Protein AF-A0A938CN83-F1 (afdb_monome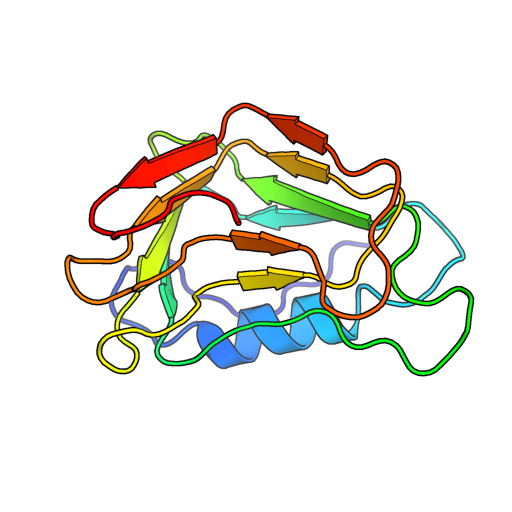r)

pLDDT: mean 91.84, std 10.03, range [59.44, 98.88]

Foldseek 3Di:
DDDQLPFDQAQPDACANSVLVVLAVLFDPPDQEEAEAEFGEHEHQAARERDDPDPRTQENYEYEYPAQVRAEYAYPHAAQHERYEYAHELYEYARHEYHDLLRYAEDYEYDPPDYYNYDYYHYHYYNYNYDYD

Mean predicted aligned error: 3.74 Å

Secondary structure (DSSP, 8-state):
-PPP-----EEEEE-HHHHHHHHHHTT-BTB--EEEE-SEEEEESS-EE---SSTTTTBT-EEEES-TTTEEEEE-S-TT-EEEEE--BS-EEEEEEEEEEEEEEEEEEE-SS---S-EEEEEEEEEEEEEE-

Radius of gyration: 13.53 Å; Cα contacts (8 Å, |Δi|>4): 369; chains: 1; bounding box: 34×26×37 Å

Nearest PDB structures (foldseek):
  7chu-assembly1_B  TM=8.458E-01  e=8.216E-06  Geobacillus virus E2
  2pyg-assembly1_A  TM=6.274E-01  e=7.653E-04  unclassified
  5lw3-assembly1_A  TM=6.500E-01  e=1.006E-03  Azotobacter vinelandii
  4mr0-assembly2_B  TM=7.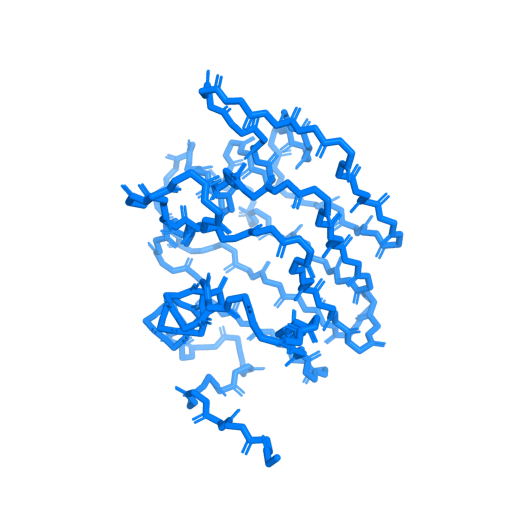609E-01  e=3.318E-02  Streptococcus pneumoniae R6
  3zpp-assembly1_A  TM=4.805E-01  e=1.462E-02  Streptococcus pneumoniae TIGR4

Sequence (133 aa):
MKIDYGAVGDGVADDTAALQRALDDLVKHEQACVLYLPAGTYRLTATVRTVRQAHTDCQGVAVIGEDPATTALQWDGPLDGTMFAWDAWYSRISRLTLDGAGKAAAGLVYGPAFSTYNETSDLWFRGMQNGLV

Structure (mmCIF, N/CA/C/O backbone):
data_AF-A0A938CN83-F1
#
_entry.id   AF-A0A938CN83-F1
#
loop_
_atom_site.group_PDB
_atom_site.id
_atom_site.type_symbol
_atom_site.label_atom_id
_atom_site.label_alt_id
_atom_site.label_comp_id
_atom_site.label_asym_id
_atom_site.label_entity_id
_atom_site.label_seq_id
_atom_site.pdbx_PDB_ins_code
_atom_site.Cartn_x
_atom_site.Cartn_y
_atom_site.Cartn_z
_atom_site.occupancy
_atom_site.B_iso_or_equiv
_atom_site.auth_seq_id
_atom_site.auth_comp_id
_atom_site.auth_asym_id
_atom_site.auth_atom_id
_atom_site.pdbx_PDB_model_num
ATOM 1 N N . MET A 1 1 ? -1.071 -9.560 -19.534 1.00 59.44 1 MET A N 1
ATOM 2 C CA . MET A 1 1 ? -1.839 -10.515 -18.702 1.00 59.44 1 MET A CA 1
ATOM 3 C C . MET A 1 1 ? -1.877 -9.952 -17.290 1.00 59.44 1 MET A C 1
ATOM 5 O O . MET A 1 1 ? -0.858 -9.428 -16.865 1.00 59.44 1 MET A O 1
ATOM 9 N N . LYS A 1 2 ? -3.030 -9.975 -16.611 1.00 79.12 2 LYS A N 1
ATOM 10 C CA . LYS A 1 2 ? -3.154 -9.532 -15.211 1.00 79.12 2 LYS A CA 1
ATOM 11 C C . LYS A 1 2 ? -2.757 -10.692 -14.293 1.00 79.12 2 LYS A C 1
ATOM 13 O O . LYS A 1 2 ? -3.197 -11.812 -14.543 1.00 79.12 2 LYS A O 1
ATOM 18 N N . ILE A 1 3 ? -1.940 -10.423 -13.278 1.00 87.50 3 ILE A N 1
ATOM 19 C CA . ILE A 1 3 ? -1.603 -11.382 -12.218 1.00 87.50 3 ILE A CA 1
ATOM 20 C C . ILE A 1 3 ? -2.492 -11.066 -11.014 1.00 87.50 3 ILE A C 1
ATOM 22 O O . ILE A 1 3 ? -2.659 -9.899 -10.660 1.00 87.50 3 ILE A O 1
ATOM 26 N N . ASP A 1 4 ? -3.095 -12.098 -10.430 1.00 92.75 4 ASP A N 1
ATOM 27 C CA . ASP A 1 4 ? -3.806 -12.008 -9.158 1.00 92.75 4 ASP A CA 1
ATOM 28 C C . ASP A 1 4 ? -2.899 -12.555 -8.050 1.00 92.75 4 ASP A C 1
ATOM 30 O O . ASP A 1 4 ? -2.366 -13.660 -8.165 1.00 92.75 4 ASP A O 1
ATOM 34 N N . TYR A 1 5 ? -2.706 -11.763 -6.998 1.00 95.62 5 TYR A N 1
ATOM 35 C CA . TYR A 1 5 ? -1.838 -12.093 -5.869 1.00 95.62 5 TYR A CA 1
ATOM 36 C C . TYR A 1 5 ? -2.590 -12.739 -4.697 1.00 95.62 5 TYR A C 1
ATOM 38 O O . TYR A 1 5 ? -1.941 -13.171 -3.737 1.00 95.62 5 TYR A O 1
ATOM 46 N N . GLY A 1 6 ? -3.922 -12.846 -4.781 1.00 96.75 6 GLY A N 1
ATOM 47 C CA . GLY A 1 6 ? -4.767 -13.538 -3.807 1.00 96.75 6 GLY A CA 1
ATOM 48 C C . GLY A 1 6 ? -5.109 -12.725 -2.559 1.00 96.75 6 GLY A C 1
ATOM 49 O O . GLY A 1 6 ? -5.321 -13.321 -1.506 1.00 96.75 6 GLY A O 1
ATOM 50 N N . ALA A 1 7 ? -5.119 -11.393 -2.654 1.00 97.94 7 ALA A N 1
ATOM 51 C CA . ALA A 1 7 ? -5.665 -10.541 -1.599 1.00 97.94 7 ALA A CA 1
ATOM 52 C C . ALA A 1 7 ? -7.202 -10.615 -1.626 1.00 97.94 7 ALA A C 1
ATOM 54 O O . ALA A 1 7 ? -7.798 -10.588 -2.703 1.00 97.94 7 ALA A O 1
ATOM 55 N N . VAL A 1 8 ? -7.836 -10.722 -0.461 1.00 98.50 8 VAL A N 1
ATOM 56 C CA . VAL A 1 8 ? -9.280 -10.939 -0.320 1.00 98.50 8 VAL A CA 1
ATOM 57 C C . VAL A 1 8 ? -10.040 -9.616 -0.269 1.00 98.50 8 VAL A C 1
ATOM 59 O O . VAL A 1 8 ? -11.074 -9.493 -0.924 1.00 98.50 8 VAL A O 1
ATOM 62 N N . GLY A 1 9 ? -9.546 -8.625 0.481 1.00 98.44 9 GLY A N 1
ATOM 63 C CA . GLY A 1 9 ? -10.187 -7.310 0.566 1.00 98.44 9 GLY A CA 1
ATOM 64 C C . GLY A 1 9 ? -11.517 -7.290 1.335 1.00 98.44 9 GLY A C 1
ATOM 65 O O . GLY A 1 9 ? -12.348 -6.412 1.096 1.00 98.44 9 GLY A O 1
ATOM 66 N N . ASP A 1 10 ? -11.740 -8.237 2.250 1.00 98.69 10 ASP A N 1
ATOM 67 C CA . ASP A 1 10 ? -12.973 -8.366 3.046 1.00 98.69 10 ASP A CA 1
ATOM 68 C C . ASP A 1 10 ? -12.915 -7.680 4.428 1.00 98.69 10 ASP A C 1
ATOM 70 O O . ASP A 1 10 ? -13.892 -7.692 5.176 1.00 98.69 10 ASP A O 1
ATOM 74 N N . GLY A 1 11 ? -11.777 -7.078 4.778 1.00 98.38 11 GLY A N 1
ATOM 75 C CA . GLY A 1 11 ? -11.509 -6.444 6.070 1.00 98.38 11 GLY A CA 1
ATOM 76 C C . GLY A 1 11 ? -11.191 -7.420 7.206 1.00 98.38 11 GLY A C 1
ATOM 77 O O . GLY A 1 11 ? -10.971 -6.982 8.334 1.00 98.38 11 GLY A O 1
ATOM 78 N N . VAL A 1 12 ? -11.149 -8.729 6.938 1.00 98.44 12 VAL A N 1
ATOM 79 C CA . VAL A 1 12 ? -10.939 -9.785 7.939 1.00 98.44 12 VAL A CA 1
ATOM 80 C C . VAL A 1 12 ? -9.665 -10.572 7.642 1.00 98.44 12 VAL A C 1
ATOM 82 O O . VAL A 1 12 ? -8.806 -10.712 8.524 1.00 98.44 12 VAL A O 1
ATOM 85 N N . ALA A 1 13 ? -9.533 -11.083 6.417 1.00 98.62 13 ALA A N 1
ATOM 86 C CA . ALA A 1 13 ? -8.363 -11.824 5.973 1.00 98.62 13 ALA A CA 1
ATOM 87 C C . ALA A 1 13 ? -7.104 -10.948 6.046 1.00 98.62 13 ALA A C 1
ATOM 89 O O . ALA A 1 13 ? -7.143 -9.751 5.784 1.00 98.62 13 ALA A O 1
ATOM 90 N N . ASP A 1 14 ? -5.976 -11.544 6.432 1.00 98.69 14 ASP A N 1
ATOM 91 C CA . ASP A 1 14 ? -4.694 -10.841 6.426 1.00 98.69 14 ASP A CA 1
ATOM 92 C C . ASP A 1 14 ? -4.124 -10.798 5.000 1.00 98.69 14 ASP A C 1
ATOM 94 O O . ASP A 1 14 ? -3.620 -11.800 4.487 1.00 98.69 14 ASP A O 1
ATOM 98 N N . ASP A 1 15 ? -4.192 -9.625 4.372 1.00 98.88 15 ASP A N 1
ATOM 99 C CA . ASP A 1 15 ? -3.786 -9.404 2.981 1.00 98.88 15 ASP A CA 1
ATOM 100 C C . ASP A 1 15 ? -2.313 -9.000 2.836 1.00 98.88 15 ASP A C 1
ATOM 102 O O . ASP A 1 15 ? -1.808 -8.825 1.721 1.00 98.88 15 ASP A O 1
ATOM 106 N N . THR A 1 16 ? -1.588 -8.890 3.952 1.00 98.75 16 THR A N 1
ATOM 107 C CA . THR A 1 16 ? -0.215 -8.370 3.993 1.00 98.75 16 THR A CA 1
ATOM 108 C C . THR A 1 16 ? 0.718 -9.135 3.059 1.00 98.75 16 THR A C 1
ATOM 110 O O . THR A 1 16 ? 1.464 -8.538 2.285 1.00 98.75 16 THR A O 1
ATOM 113 N N . ALA A 1 17 ? 0.665 -10.470 3.088 1.00 98.44 17 ALA A N 1
ATOM 114 C CA . ALA A 1 17 ? 1.548 -11.302 2.273 1.00 98.44 17 ALA A CA 1
ATOM 115 C C . ALA A 1 17 ? 1.213 -11.224 0.775 1.00 98.44 17 ALA A C 1
ATOM 117 O O . ALA A 1 17 ? 2.115 -11.316 -0.056 1.00 98.44 17 ALA A O 1
ATOM 118 N N . ALA A 1 18 ? -0.065 -11.068 0.418 1.00 98.19 18 ALA A N 1
ATOM 119 C CA . ALA A 1 18 ? -0.479 -10.917 -0.974 1.00 98.19 18 ALA A CA 1
ATOM 120 C C . ALA A 1 18 ? -0.017 -9.572 -1.542 1.00 98.19 18 ALA A C 1
ATOM 122 O O . ALA A 1 18 ? 0.579 -9.534 -2.619 1.00 98.19 18 ALA A O 1
ATOM 123 N N . LEU A 1 19 ? -0.211 -8.490 -0.784 1.00 97.62 19 LEU A N 1
ATOM 124 C CA . LEU A 1 19 ? 0.250 -7.160 -1.171 1.00 97.62 19 LEU A CA 1
ATOM 125 C C . LEU A 1 19 ? 1.778 -7.071 -1.218 1.00 97.62 19 LEU A C 1
ATOM 127 O O . LEU A 1 19 ? 2.308 -6.504 -2.168 1.00 97.62 19 LEU A O 1
ATOM 131 N N . GLN A 1 20 ? 2.500 -7.685 -0.274 1.00 97.44 20 GLN A N 1
ATOM 132 C CA . GLN A 1 20 ? 3.965 -7.703 -0.326 1.00 97.44 20 GLN A CA 1
ATOM 133 C C . GLN A 1 20 ? 4.479 -8.430 -1.576 1.00 97.44 20 GLN A C 1
ATOM 135 O O . GLN A 1 20 ? 5.311 -7.872 -2.280 1.00 97.44 20 GLN A O 1
ATOM 140 N N . ARG A 1 21 ? 3.934 -9.609 -1.922 1.00 94.88 21 ARG A N 1
ATOM 141 C CA . ARG A 1 21 ? 4.305 -10.307 -3.171 1.00 94.88 21 ARG A CA 1
ATOM 142 C C . ARG A 1 21 ? 4.044 -9.453 -4.410 1.00 94.88 21 ARG A C 1
ATOM 144 O O . ARG A 1 21 ? 4.844 -9.465 -5.338 1.00 94.88 21 ARG A O 1
ATOM 151 N N . ALA A 1 22 ? 2.936 -8.714 -4.420 1.00 93.38 22 ALA A N 1
ATOM 152 C CA . ALA A 1 22 ? 2.618 -7.814 -5.518 1.00 93.38 22 ALA A CA 1
ATOM 153 C C . ALA A 1 22 ? 3.652 -6.687 -5.655 1.00 93.38 22 ALA A C 1
ATOM 155 O O . ALA A 1 22 ? 4.051 -6.369 -6.770 1.00 93.38 22 ALA A O 1
ATOM 156 N N . LEU A 1 23 ? 4.115 -6.114 -4.537 1.00 92.19 23 LEU A N 1
ATOM 157 C CA . LEU A 1 23 ? 5.188 -5.114 -4.526 1.00 92.19 23 LEU A CA 1
ATOM 158 C C . LEU A 1 23 ? 6.555 -5.707 -4.900 1.00 92.19 23 LEU A C 1
ATOM 160 O O . LEU A 1 23 ? 7.332 -5.034 -5.570 1.00 92.19 23 LEU A O 1
ATOM 164 N N . ASP A 1 24 ? 6.838 -6.952 -4.514 1.00 90.88 24 ASP A N 1
ATOM 165 C CA . ASP A 1 24 ? 8.083 -7.653 -4.860 1.00 90.88 24 ASP A CA 1
ATOM 166 C C . ASP A 1 24 ? 8.183 -7.947 -6.369 1.00 90.88 24 ASP A C 1
ATOM 168 O O . ASP A 1 24 ? 9.275 -7.942 -6.940 1.00 90.88 24 ASP A O 1
ATOM 172 N N . ASP A 1 25 ? 7.049 -8.156 -7.040 1.00 88.56 25 ASP A N 1
ATOM 173 C CA . ASP A 1 25 ? 6.984 -8.282 -8.500 1.00 88.56 25 ASP A CA 1
ATOM 174 C C . ASP A 1 25 ? 6.976 -6.917 -9.211 1.00 88.56 25 ASP A C 1
ATOM 176 O O . ASP A 1 25 ? 7.339 -6.818 -10.390 1.00 88.56 25 ASP A O 1
ATOM 180 N N . LEU A 1 26 ? 6.629 -5.844 -8.491 1.00 83.75 26 LEU A N 1
ATOM 181 C CA . LEU A 1 26 ? 6.610 -4.454 -8.953 1.00 83.75 26 LEU A CA 1
ATOM 182 C C . LEU A 1 26 ? 8.031 -3.853 -9.042 1.00 83.75 26 LEU A C 1
ATOM 184 O O . LEU A 1 26 ? 8.278 -2.720 -8.640 1.00 83.75 26 LEU A O 1
ATOM 188 N N . VAL A 1 27 ? 8.984 -4.629 -9.562 1.00 77.31 27 VAL A N 1
ATOM 189 C CA . VAL A 1 27 ? 10.421 -4.310 -9.573 1.00 77.31 27 VAL A CA 1
ATOM 190 C C . VAL A 1 27 ? 10.990 -4.245 -10.998 1.00 77.31 27 VAL A C 1
ATOM 192 O O . VAL A 1 27 ? 11.922 -3.479 -11.247 1.00 77.31 27 VAL A O 1
ATOM 195 N N . LYS A 1 28 ? 10.438 -5.008 -11.958 1.00 64.50 28 LYS A N 1
ATOM 196 C CA . LYS A 1 28 ? 11.047 -5.204 -13.289 1.00 64.50 28 LYS A CA 1
ATOM 197 C C . LYS A 1 28 ? 10.623 -4.168 -14.337 1.00 64.50 28 LYS A C 1
ATOM 199 O O . LYS A 1 28 ? 9.451 -4.027 -14.675 1.00 64.50 28 LYS A O 1
ATOM 204 N N . HIS A 1 29 ? 11.639 -3.506 -14.892 1.00 59.88 29 HIS A N 1
ATOM 205 C CA . HIS A 1 29 ? 11.587 -2.393 -15.845 1.00 59.88 29 HIS A CA 1
ATOM 206 C C . HIS A 1 29 ? 11.523 -2.821 -17.313 1.00 59.88 29 HIS A C 1
ATOM 208 O O . HIS A 1 29 ? 12.472 -2.635 -18.068 1.00 59.88 29 HIS A O 1
ATOM 214 N N . GLU A 1 30 ? 10.401 -3.386 -17.749 1.00 60.47 30 GLU A N 1
ATOM 215 C CA . GLU A 1 30 ? 10.162 -3.545 -19.197 1.00 60.47 30 GLU A CA 1
ATOM 216 C C . GLU A 1 30 ? 8.922 -2.778 -19.678 1.00 60.47 30 GLU A C 1
ATOM 218 O O . GLU A 1 30 ? 8.856 -2.396 -20.845 1.00 60.47 30 GLU A O 1
ATOM 223 N N . GLN A 1 31 ? 7.975 -2.469 -18.781 1.00 59.81 31 GLN A N 1
ATOM 224 C CA . GLN A 1 31 ? 6.799 -1.615 -19.007 1.00 59.81 31 GLN A CA 1
ATOM 225 C C . GLN A 1 31 ? 6.409 -0.929 -17.684 1.00 59.81 31 GLN A C 1
ATOM 227 O O . GLN A 1 31 ? 6.783 -1.407 -16.616 1.00 59.81 31 GLN A O 1
ATOM 232 N N . ALA A 1 32 ? 5.658 0.179 -17.729 1.00 62.56 32 ALA A N 1
ATOM 233 C CA . ALA A 1 32 ? 5.084 0.767 -16.516 1.00 62.56 32 ALA A CA 1
ATOM 234 C C . ALA A 1 32 ? 4.133 -0.248 -15.858 1.00 62.56 32 ALA A C 1
ATOM 236 O O . ALA A 1 32 ? 3.116 -0.622 -16.448 1.00 62.56 32 ALA A O 1
ATOM 237 N N . CYS A 1 33 ? 4.475 -0.708 -14.654 1.00 82.50 33 CYS A N 1
ATOM 238 C CA . CYS A 1 33 ? 3.712 -1.721 -13.931 1.00 82.50 33 CYS A CA 1
ATOM 239 C C . CYS A 1 33 ? 2.799 -1.056 -12.898 1.00 82.50 33 CYS A C 1
ATOM 241 O O . CYS A 1 33 ? 3.231 -0.218 -12.103 1.00 82.50 33 CYS A O 1
ATOM 243 N N . VAL A 1 34 ? 1.524 -1.439 -12.918 1.00 90.88 34 VAL A N 1
ATOM 244 C CA . VAL A 1 34 ? 0.497 -0.919 -12.012 1.00 90.88 34 VAL A CA 1
ATOM 245 C C . VAL A 1 34 ? -0.025 -2.060 -11.149 1.00 90.88 34 VAL A C 1
ATOM 247 O O . VAL A 1 34 ? -0.578 -3.028 -11.671 1.00 90.88 34 VAL A O 1
ATOM 250 N N . LEU A 1 35 ? 0.099 -1.918 -9.831 1.00 94.25 35 LEU A N 1
ATOM 251 C CA . LEU A 1 35 ? -0.668 -2.690 -8.865 1.00 94.25 35 LEU A CA 1
ATOM 252 C C . LEU A 1 35 ? -2.029 -2.018 -8.684 1.00 94.25 35 LEU A C 1
ATOM 254 O O . LEU A 1 35 ? -2.125 -0.910 -8.158 1.00 94.25 35 LEU A O 1
ATOM 258 N N . TYR A 1 36 ? -3.081 -2.685 -9.146 1.00 96.81 36 TYR A N 1
ATOM 259 C CA . TYR A 1 36 ? -4.448 -2.192 -9.034 1.00 96.81 36 TYR A CA 1
ATOM 260 C C . TYR A 1 36 ? -5.201 -2.895 -7.903 1.00 96.81 36 TYR A C 1
ATOM 262 O O . TYR A 1 36 ? -5.223 -4.127 -7.866 1.00 96.81 36 TYR A O 1
ATOM 270 N N . LEU A 1 37 ? -5.855 -2.118 -7.038 1.00 98.19 37 LEU A N 1
ATOM 271 C CA . LEU A 1 37 ? -6.711 -2.607 -5.960 1.00 98.19 37 LEU A CA 1
ATOM 272 C C . LEU A 1 37 ? -8.182 -2.303 -6.288 1.00 98.19 37 LEU A C 1
ATOM 274 O O . LEU A 1 37 ? -8.559 -1.131 -6.305 1.00 98.19 37 LEU A O 1
ATOM 278 N N . PRO A 1 38 ? -9.019 -3.325 -6.537 1.00 98.38 38 PRO A N 1
ATOM 279 C CA . PRO A 1 38 ? -10.471 -3.159 -6.580 1.00 98.38 38 PRO A CA 1
ATOM 280 C C . PRO A 1 38 ? -11.034 -2.645 -5.249 1.00 98.38 38 PRO A C 1
ATOM 282 O O . PRO A 1 38 ? -10.376 -2.770 -4.209 1.00 98.38 38 PRO A O 1
ATOM 285 N N . ALA A 1 39 ? -12.276 -2.154 -5.275 1.00 98.69 39 ALA A N 1
ATOM 286 C CA . ALA A 1 39 ? -13.025 -1.827 -4.064 1.00 98.69 39 ALA A CA 1
ATOM 287 C C . ALA A 1 39 ? -12.981 -2.981 -3.043 1.00 98.69 39 ALA A C 1
ATOM 289 O O . ALA A 1 39 ? -13.184 -4.147 -3.384 1.00 98.69 39 ALA A O 1
ATOM 290 N N . GLY A 1 40 ? -12.705 -2.646 -1.787 1.00 98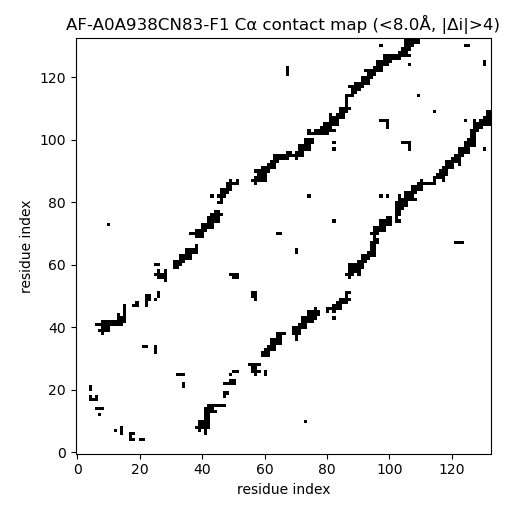.75 40 GLY A N 1
ATOM 291 C CA . GLY A 1 40 ? -12.447 -3.606 -0.721 1.00 98.75 40 GLY A CA 1
ATOM 292 C C . GLY A 1 40 ? -11.697 -2.973 0.447 1.00 98.75 40 GLY A C 1
ATOM 293 O O . GLY A 1 40 ? -11.149 -1.872 0.344 1.00 98.75 40 GLY A O 1
ATOM 294 N N . THR A 1 41 ? -11.677 -3.680 1.574 1.00 98.81 41 THR A N 1
ATOM 295 C CA . THR A 1 41 ? -10.860 -3.332 2.742 1.00 98.81 41 THR A CA 1
ATOM 296 C C . THR A 1 41 ? -9.783 -4.388 2.920 1.00 98.81 41 THR A C 1
ATOM 298 O O . THR A 1 41 ? -10.078 -5.523 3.267 1.00 98.81 41 THR A O 1
ATOM 301 N N . TYR A 1 42 ? -8.529 -4.026 2.692 1.00 98.81 42 TYR A N 1
ATOM 302 C CA . TYR A 1 42 ? -7.403 -4.948 2.775 1.00 98.81 42 TYR A CA 1
ATOM 303 C C . TYR A 1 42 ? -6.704 -4.754 4.115 1.00 98.81 42 TYR A C 1
ATOM 305 O O . TYR A 1 42 ? -6.169 -3.676 4.397 1.00 98.81 42 TYR A O 1
ATOM 313 N N . ARG A 1 43 ? -6.739 -5.777 4.969 1.00 98.81 43 ARG A N 1
ATOM 314 C CA . ARG A 1 43 ? -6.184 -5.697 6.324 1.00 98.81 43 ARG A CA 1
ATOM 315 C C . ARG A 1 43 ? -4.684 -5.987 6.300 1.00 98.81 43 ARG A C 1
ATOM 317 O O . ARG A 1 43 ? -4.248 -7.004 5.767 1.00 98.81 43 ARG A O 1
ATOM 324 N N . LEU A 1 44 ? -3.909 -5.094 6.911 1.00 98.81 44 LEU A N 1
ATOM 325 C CA . LEU A 1 44 ? -2.452 -5.155 6.998 1.00 98.81 44 LEU A CA 1
ATOM 326 C C . LEU A 1 44 ? -2.000 -5.384 8.440 1.00 98.81 44 LEU A C 1
ATOM 328 O O . LEU A 1 44 ? -2.151 -4.505 9.286 1.00 98.81 44 LEU A O 1
ATOM 332 N N . THR A 1 45 ? -1.396 -6.532 8.724 1.00 98.75 45 THR A N 1
ATOM 333 C CA . THR A 1 45 ? -0.828 -6.869 10.042 1.00 98.75 45 THR A CA 1
ATOM 334 C C . THR A 1 45 ? 0.662 -6.526 10.150 1.00 98.75 45 THR A C 1
ATOM 336 O O . THR A 1 45 ? 1.218 -6.528 11.251 1.00 98.75 45 THR A O 1
ATOM 339 N N . ALA A 1 46 ? 1.316 -6.181 9.036 1.00 98.62 46 ALA A N 1
ATOM 340 C CA . ALA A 1 46 ? 2.685 -5.673 9.013 1.00 98.62 46 ALA A CA 1
ATOM 341 C C . ALA A 1 46 ? 2.911 -4.660 7.879 1.00 98.62 46 ALA A C 1
ATOM 343 O O . ALA A 1 46 ? 2.119 -4.550 6.944 1.00 98.62 46 ALA A O 1
ATOM 344 N N . THR A 1 47 ? 4.015 -3.914 7.975 1.00 98.25 47 THR A N 1
ATOM 345 C CA . THR A 1 47 ? 4.435 -2.938 6.962 1.00 98.25 47 THR A CA 1
ATOM 346 C C . THR A 1 47 ? 4.707 -3.632 5.640 1.00 98.25 47 THR A C 1
ATOM 348 O O . THR A 1 47 ? 5.554 -4.530 5.587 1.00 98.25 47 THR A O 1
ATOM 351 N N . VAL A 1 48 ? 4.082 -3.145 4.573 1.00 97.50 48 VAL A N 1
ATOM 352 C CA . VAL A 1 48 ? 4.462 -3.521 3.211 1.00 97.50 48 VAL A CA 1
ATOM 353 C C . VAL A 1 48 ? 5.408 -2.480 2.630 1.00 97.50 48 VAL A C 1
ATOM 355 O O . VAL A 1 48 ? 5.343 -1.290 2.963 1.00 97.50 48 VAL A O 1
ATOM 358 N N . ARG A 1 49 ? 6.344 -2.942 1.806 1.00 94.31 49 ARG A N 1
ATOM 359 C CA . ARG A 1 49 ? 7.421 -2.095 1.299 1.00 94.31 49 ARG A CA 1
ATOM 360 C C . ARG A 1 49 ? 7.822 -2.443 -0.117 1.00 94.31 49 ARG A C 1
ATOM 362 O O . ARG A 1 49 ? 7.793 -3.606 -0.507 1.00 94.31 49 ARG A O 1
ATOM 369 N N . THR A 1 50 ? 8.295 -1.449 -0.850 1.00 90.94 50 THR A N 1
ATOM 370 C CA . THR A 1 50 ? 9.075 -1.693 -2.068 1.00 90.94 50 THR A CA 1
ATOM 371 C C . THR A 1 50 ? 10.509 -2.030 -1.683 1.00 90.94 50 THR A C 1
ATOM 373 O O . THR A 1 50 ? 11.082 -1.357 -0.827 1.00 90.94 50 THR A O 1
ATOM 376 N N . VAL A 1 51 ? 11.112 -3.028 -2.324 1.00 84.44 51 VAL A N 1
ATOM 377 C CA . VAL A 1 51 ? 12.510 -3.407 -2.080 1.00 84.44 51 VAL A CA 1
ATOM 378 C C . VAL A 1 51 ? 13.345 -3.058 -3.302 1.00 84.44 51 VAL A C 1
ATOM 380 O O . VAL A 1 51 ? 12.978 -3.386 -4.424 1.00 84.44 51 VAL A O 1
ATOM 383 N N . ARG A 1 52 ? 14.489 -2.408 -3.081 1.00 81.38 52 ARG A N 1
ATOM 384 C CA . ARG A 1 52 ? 15.454 -2.088 -4.135 1.00 81.38 52 ARG A CA 1
ATOM 385 C C . ARG A 1 52 ? 16.739 -2.877 -3.931 1.00 81.38 52 ARG A C 1
ATOM 387 O O . ARG A 1 52 ? 17.379 -2.749 -2.890 1.00 81.38 52 ARG A O 1
ATOM 394 N N . GLN A 1 53 ? 17.127 -3.660 -4.929 1.00 81.62 53 GLN A N 1
ATOM 395 C CA . GLN A 1 53 ? 18.396 -4.392 -4.972 1.00 81.62 53 GLN A CA 1
ATOM 396 C C . GLN A 1 53 ? 19.355 -3.785 -6.007 1.00 81.62 53 GLN A C 1
ATOM 398 O O . GLN A 1 53 ? 20.564 -3.756 -5.784 1.00 81.62 53 GLN A O 1
ATOM 403 N N . ALA A 1 54 ? 18.825 -3.239 -7.104 1.00 82.06 54 ALA A N 1
ATOM 404 C CA . ALA A 1 54 ? 19.569 -2.576 -8.168 1.00 82.06 54 ALA A CA 1
ATOM 405 C C . ALA A 1 54 ? 19.119 -1.120 -8.399 1.00 82.06 54 ALA A C 1
ATOM 407 O O . ALA A 1 54 ? 18.083 -0.650 -7.920 1.00 82.06 54 ALA A O 1
ATOM 408 N N . HIS A 1 55 ? 19.929 -0.367 -9.152 1.00 77.50 55 HIS A N 1
ATOM 409 C CA . HIS A 1 55 ? 19.681 1.053 -9.424 1.00 77.50 55 HIS A CA 1
ATOM 410 C C . HIS A 1 55 ? 18.394 1.324 -10.212 1.00 77.50 55 HIS A C 1
ATOM 412 O O . HIS A 1 55 ? 17.917 2.437 -10.163 1.00 77.50 55 HIS A O 1
ATOM 418 N N . THR A 1 56 ? 17.817 0.367 -10.928 1.00 77.88 56 THR A N 1
ATOM 419 C CA . THR A 1 56 ? 16.601 0.601 -11.734 1.00 77.88 56 THR A CA 1
ATOM 420 C C . THR A 1 56 ? 15.343 -0.001 -11.114 1.00 77.88 56 THR A C 1
ATOM 422 O O . THR A 1 56 ? 14.258 0.121 -11.674 1.00 77.88 56 THR A O 1
ATOM 425 N N . ASP A 1 57 ? 15.469 -0.642 -9.954 1.00 85.31 57 ASP A N 1
ATOM 426 C CA . ASP A 1 57 ? 14.347 -1.292 -9.286 1.00 85.31 57 ASP A CA 1
ATOM 427 C C . ASP A 1 57 ? 13.296 -0.267 -8.862 1.00 85.31 57 ASP A C 1
ATOM 429 O O . ASP A 1 57 ? 13.631 0.820 -8.377 1.00 85.31 57 ASP A O 1
ATOM 433 N N . CYS A 1 58 ? 12.024 -0.633 -9.036 1.00 83.69 58 CYS A N 1
ATOM 434 C CA . CYS A 1 58 ? 10.859 0.155 -8.626 1.00 83.69 58 CYS A CA 1
ATOM 435 C C . CYS A 1 58 ? 10.758 1.546 -9.286 1.00 83.69 58 CYS A C 1
ATOM 437 O O . CYS A 1 58 ? 10.155 2.457 -8.725 1.00 83.69 58 CYS A O 1
ATOM 439 N N . GLN A 1 59 ? 11.345 1.758 -10.468 1.00 86.44 59 GLN A N 1
ATOM 440 C CA . GLN A 1 59 ? 11.137 2.991 -11.242 1.00 86.44 59 GLN A CA 1
ATOM 441 C C . GLN A 1 59 ? 9.768 2.983 -11.951 1.00 86.44 59 GLN A C 1
ATOM 443 O O . GLN A 1 59 ? 9.286 1.934 -12.357 1.00 86.44 59 GLN A O 1
ATOM 448 N N . GLY A 1 60 ? 9.083 4.115 -12.106 1.00 86.31 60 GLY A N 1
ATOM 449 C CA . GLY A 1 60 ? 7.894 4.166 -12.974 1.00 86.31 60 GLY A CA 1
ATOM 450 C C . GLY A 1 60 ? 6.722 3.263 -12.553 1.00 86.31 60 GLY A C 1
ATOM 451 O O . GLY A 1 60 ? 5.925 2.877 -13.408 1.00 86.31 60 GLY A O 1
ATOM 452 N N . VAL A 1 61 ? 6.646 2.869 -11.278 1.00 89.25 61 VAL A N 1
ATOM 453 C CA . VAL A 1 61 ? 5.626 1.940 -10.769 1.00 89.25 61 VAL A CA 1
ATOM 454 C C . VAL A 1 61 ? 4.442 2.678 -10.166 1.00 89.25 61 VAL A C 1
ATOM 456 O O . VAL A 1 61 ? 4.583 3.805 -9.692 1.00 89.25 61 VAL A O 1
ATOM 459 N N . ALA A 1 62 ? 3.270 2.050 -10.137 1.00 92.62 62 ALA A N 1
ATOM 460 C CA . ALA A 1 62 ? 2.108 2.659 -9.507 1.00 92.62 62 ALA A CA 1
ATOM 461 C C . ALA A 1 62 ? 1.298 1.691 -8.646 1.00 92.62 62 ALA A C 1
ATOM 463 O O . ALA A 1 62 ? 1.182 0.512 -8.969 1.00 92.62 62 ALA A O 1
ATOM 464 N N . VAL A 1 63 ? 0.689 2.227 -7.591 1.00 95.69 63 VAL A N 1
ATOM 465 C CA . VAL A 1 63 ? -0.345 1.570 -6.787 1.00 95.69 63 VAL A CA 1
ATOM 466 C C . VAL A 1 63 ? -1.612 2.403 -6.900 1.00 95.69 63 VAL A C 1
ATOM 468 O O . VAL A 1 63 ? -1.630 3.566 -6.502 1.00 95.69 63 VAL A O 1
ATOM 471 N N . ILE A 1 64 ? -2.662 1.833 -7.481 1.00 97.69 64 ILE A N 1
ATOM 472 C CA . ILE A 1 64 ? -3.886 2.563 -7.817 1.00 97.69 64 ILE A CA 1
ATOM 473 C C . ILE A 1 64 ? -5.090 1.812 -7.257 1.00 97.69 64 ILE A C 1
ATOM 475 O O . ILE A 1 64 ? -5.312 0.656 -7.612 1.00 97.69 64 ILE A O 1
ATOM 479 N N . GLY A 1 65 ? -5.869 2.465 -6.400 1.00 98.38 65 GLY A N 1
ATOM 480 C CA . GLY A 1 65 ? -7.169 1.957 -5.974 1.00 98.38 65 GLY A CA 1
ATOM 481 C C . GLY A 1 65 ? -8.282 2.252 -6.980 1.00 98.38 65 GLY A C 1
ATOM 482 O O . GLY A 1 65 ? -8.123 3.038 -7.917 1.00 98.38 65 GLY A O 1
ATOM 483 N N . GLU A 1 66 ? -9.428 1.603 -6.802 1.00 98.38 66 GLU A N 1
ATOM 484 C CA . GLU A 1 66 ? -10.614 1.850 -7.619 1.00 98.38 66 GLU A CA 1
ATOM 485 C C . GLU A 1 66 ? -11.230 3.218 -7.325 1.00 98.38 66 GLU A C 1
ATOM 487 O O . GLU A 1 66 ? -11.537 3.964 -8.255 1.00 98.38 66 GLU A O 1
ATOM 492 N N . ASP A 1 67 ? -11.394 3.530 -6.040 1.00 98.38 67 ASP A N 1
ATOM 493 C CA . ASP A 1 67 ? -11.937 4.781 -5.517 1.00 98.38 67 ASP A CA 1
ATOM 494 C C . ASP A 1 67 ? -11.568 4.921 -4.029 1.00 98.38 67 ASP A C 1
ATOM 496 O O . ASP A 1 67 ? -11.698 3.942 -3.283 1.00 98.38 67 ASP A O 1
ATOM 500 N N . PRO A 1 68 ? -11.135 6.100 -3.550 1.00 97.88 68 PRO A N 1
ATOM 501 C CA . PRO A 1 68 ? -10.743 6.266 -2.153 1.00 97.88 68 PRO A CA 1
ATOM 502 C C . PRO A 1 68 ? -11.893 6.030 -1.165 1.00 97.88 68 PRO A C 1
ATOM 504 O O . PRO A 1 68 ? -11.628 5.636 -0.030 1.00 97.88 68 PRO A O 1
ATOM 507 N N . ALA A 1 69 ? -13.158 6.196 -1.566 1.00 98.19 69 ALA A N 1
ATOM 508 C CA . ALA A 1 69 ? -14.302 5.940 -0.694 1.00 98.19 69 ALA A CA 1
ATOM 509 C C . ALA A 1 69 ? -14.589 4.442 -0.485 1.00 98.19 69 ALA A C 1
ATOM 511 O O . ALA A 1 69 ? -15.241 4.084 0.498 1.00 98.19 69 ALA A O 1
ATOM 512 N N . THR A 1 70 ? -14.124 3.568 -1.385 1.00 98.50 70 THR A N 1
ATOM 513 C CA . THR A 1 70 ? -14.437 2.126 -1.365 1.00 98.50 70 THR A CA 1
ATOM 514 C C . THR A 1 70 ? -13.209 1.221 -1.327 1.00 98.50 70 THR A C 1
ATOM 516 O O . THR A 1 70 ? -13.351 0.029 -1.071 1.00 98.50 70 THR A O 1
ATOM 519 N N . THR A 1 71 ? -12.009 1.761 -1.549 1.00 98.81 71 THR A N 1
ATOM 520 C CA . THR A 1 71 ? -10.737 1.028 -1.532 1.00 98.81 71 THR A CA 1
ATOM 521 C C . THR A 1 71 ? -9.896 1.493 -0.352 1.00 98.81 71 THR A C 1
ATOM 523 O O . THR A 1 71 ? -9.386 2.615 -0.356 1.00 98.81 71 THR A O 1
ATOM 526 N N . ALA A 1 72 ? -9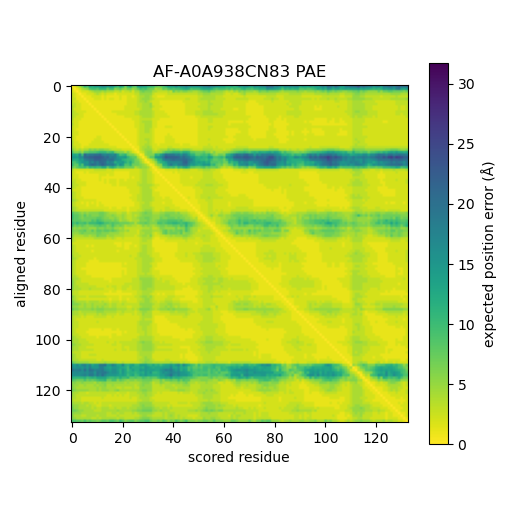.734 0.643 0.660 1.00 98.69 72 ALA A N 1
ATOM 527 C CA . ALA A 1 72 ? -9.008 0.984 1.878 1.00 98.69 72 ALA A CA 1
ATOM 528 C C . ALA A 1 72 ? -7.958 -0.068 2.235 1.00 98.69 72 ALA A C 1
ATOM 530 O O . ALA A 1 72 ? -8.242 -1.262 2.252 1.00 98.69 72 ALA A O 1
ATOM 531 N N . LEU A 1 73 ? -6.760 0.384 2.597 1.00 98.69 73 LEU A N 1
ATOM 532 C CA . LEU A 1 73 ? -5.804 -0.414 3.358 1.00 98.69 73 LEU A CA 1
ATOM 533 C C . LEU A 1 73 ? -6.010 -0.090 4.835 1.00 98.69 73 LEU A C 1
ATOM 535 O O . LEU A 1 73 ? -5.880 1.070 5.226 1.00 98.69 73 LEU A O 1
ATOM 539 N N . GLN A 1 74 ? -6.344 -1.088 5.646 1.00 98.75 74 GLN A N 1
ATOM 540 C CA . GLN A 1 74 ? -6.591 -0.915 7.075 1.00 98.75 74 GLN A CA 1
ATOM 541 C C . GLN A 1 74 ? -5.450 -1.515 7.887 1.00 98.75 74 GLN A C 1
ATOM 543 O O . GLN A 1 74 ? -5.105 -2.685 7.735 1.00 98.75 74 GLN A O 1
ATOM 548 N N . TRP A 1 75 ? -4.878 -0.717 8.780 1.00 98.81 75 TRP A N 1
ATOM 549 C CA . TRP A 1 75 ? -3.824 -1.155 9.674 1.00 98.81 75 TRP A CA 1
ATOM 550 C C . TRP A 1 75 ? -4.376 -1.980 10.835 1.00 98.81 75 TRP A C 1
ATOM 552 O O . TRP A 1 75 ? -5.230 -1.532 11.595 1.00 98.81 75 TRP A O 1
ATOM 562 N N . ASP A 1 76 ? -3.807 -3.162 11.025 1.00 98.69 76 ASP A N 1
ATOM 563 C CA . ASP A 1 76 ? -3.951 -3.975 12.229 1.00 98.69 76 ASP A CA 1
ATOM 564 C C . ASP A 1 76 ? -2.597 -4.489 12.755 1.00 98.69 76 ASP A C 1
ATOM 566 O O . ASP A 1 76 ? -2.523 -5.354 13.626 1.00 98.69 76 ASP A O 1
ATOM 570 N N . GLY A 1 77 ? -1.493 -3.915 12.281 1.00 98.19 77 GLY A N 1
ATOM 571 C CA . GLY A 1 77 ? -0.169 -4.194 12.823 1.00 98.19 77 GLY A CA 1
ATOM 572 C C . GLY A 1 77 ? 0.091 -3.539 14.188 1.00 98.19 77 GLY A C 1
ATOM 573 O O . GLY A 1 77 ? -0.836 -3.059 14.857 1.00 98.19 77 GLY A O 1
ATOM 574 N N . PRO A 1 78 ? 1.360 -3.520 14.634 1.00 98.25 78 PRO A N 1
ATOM 575 C CA . PRO A 1 78 ? 1.765 -2.917 15.903 1.00 98.25 78 PRO A CA 1
ATOM 576 C C . PRO A 1 78 ? 1.384 -1.433 16.048 1.00 98.25 78 PRO A C 1
ATOM 578 O O . PRO A 1 78 ? 1.197 -0.721 15.056 1.00 98.25 78 PRO A O 1
ATOM 581 N N . LEU A 1 79 ? 1.299 -0.971 17.302 1.00 98.19 79 LEU A N 1
ATOM 582 C CA . LEU A 1 79 ? 1.192 0.455 17.627 1.00 98.19 79 LEU A CA 1
ATOM 583 C C . LEU A 1 79 ? 2.413 1.207 17.080 1.00 98.19 79 LEU A C 1
ATOM 585 O O . LEU A 1 79 ? 3.513 0.659 17.051 1.00 98.19 79 LEU A O 1
ATOM 589 N N . ASP A 1 80 ? 2.195 2.442 16.636 1.00 97.56 80 ASP A N 1
ATOM 590 C CA . ASP A 1 80 ? 3.203 3.329 16.050 1.00 97.56 80 ASP A CA 1
ATOM 591 C C . ASP A 1 80 ? 3.878 2.764 14.784 1.00 97.56 80 ASP A C 1
ATOM 593 O O . ASP A 1 80 ? 4.969 3.172 14.389 1.00 97.56 80 ASP A O 1
ATOM 597 N N . GLY A 1 81 ? 3.210 1.823 14.110 1.00 97.12 81 GLY A N 1
ATOM 598 C CA . GLY A 1 81 ? 3.685 1.232 12.866 1.00 97.12 81 GLY A CA 1
ATOM 599 C C . GLY A 1 81 ? 3.616 2.174 11.662 1.00 97.12 81 GLY A C 1
ATOM 600 O O . GLY A 1 81 ? 2.883 3.165 11.647 1.00 97.12 81 GLY A O 1
ATOM 601 N N . THR A 1 82 ? 4.369 1.818 10.622 1.00 97.75 82 THR A N 1
ATOM 602 C CA . THR A 1 82 ? 4.268 2.402 9.277 1.00 97.75 82 THR A CA 1
ATOM 603 C C . THR A 1 82 ? 3.496 1.445 8.380 1.00 97.75 82 THR A C 1
ATOM 605 O O . THR A 1 82 ? 3.845 0.265 8.327 1.00 97.75 82 THR A O 1
ATOM 608 N N . MET A 1 83 ? 2.477 1.921 7.666 1.00 98.06 83 MET A N 1
ATOM 609 C CA . MET A 1 83 ? 1.697 1.054 6.774 1.00 98.06 83 MET A CA 1
ATOM 610 C C . MET A 1 83 ? 2.464 0.764 5.477 1.00 98.06 83 MET A C 1
ATOM 612 O O . MET A 1 83 ? 2.710 -0.399 5.155 1.00 98.06 83 MET A O 1
ATOM 616 N N . PHE A 1 84 ? 2.881 1.818 4.768 1.00 95.44 84 PHE A N 1
ATOM 617 C CA . PHE A 1 84 ? 3.641 1.759 3.517 1.00 95.44 84 PHE A CA 1
ATOM 618 C C . PHE A 1 84 ? 5.023 2.397 3.683 1.00 95.44 84 PHE A C 1
ATOM 620 O O . PHE A 1 84 ? 5.133 3.603 3.908 1.00 95.44 84 PHE A O 1
ATOM 627 N N . ALA A 1 85 ? 6.078 1.600 3.508 1.00 94.44 85 ALA A N 1
ATOM 628 C CA . ALA A 1 85 ? 7.446 2.097 3.376 1.00 94.44 85 ALA A CA 1
ATOM 629 C C . ALA A 1 85 ? 7.848 2.096 1.896 1.00 94.44 85 ALA A C 1
ATOM 631 O O . ALA A 1 85 ? 7.905 1.044 1.256 1.00 94.44 85 ALA A O 1
ATOM 632 N N . TRP A 1 86 ? 8.082 3.278 1.335 1.00 91.81 86 TRP A N 1
ATOM 633 C CA . TRP A 1 86 ? 8.116 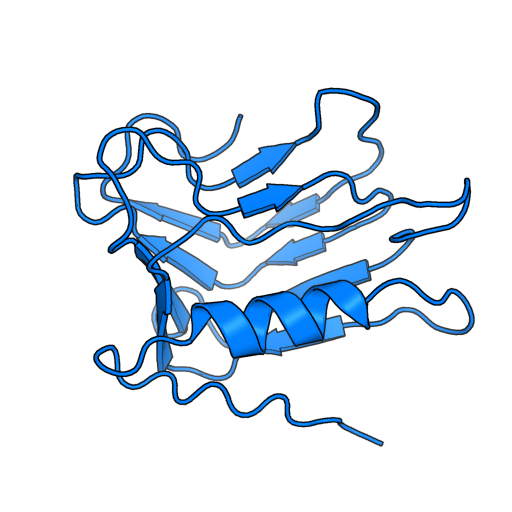3.464 -0.108 1.00 91.81 86 TRP A CA 1
ATOM 634 C C . TRP A 1 86 ? 9.436 4.066 -0.582 1.00 91.81 86 TRP A C 1
ATOM 636 O O . TRP A 1 86 ? 9.701 5.255 -0.431 1.00 91.81 86 TRP A O 1
ATOM 646 N N . ASP A 1 87 ? 10.251 3.221 -1.200 1.00 89.00 87 ASP A N 1
ATOM 647 C CA . ASP A 1 87 ? 11.564 3.544 -1.766 1.00 89.00 87 ASP A CA 1
ATOM 648 C C . ASP A 1 87 ? 11.526 3.634 -3.306 1.00 89.00 87 ASP A C 1
ATOM 650 O O . ASP A 1 87 ? 12.569 3.705 -3.955 1.00 89.00 87 ASP A O 1
ATOM 654 N N . ALA A 1 88 ? 10.335 3.607 -3.914 1.00 88.12 88 ALA A N 1
ATOM 655 C CA . ALA A 1 88 ? 10.168 3.759 -5.357 1.00 88.12 88 ALA A CA 1
ATOM 656 C C . ALA A 1 88 ? 10.350 5.220 -5.814 1.00 88.12 88 ALA A C 1
ATOM 658 O O . ALA A 1 88 ? 10.298 6.174 -5.037 1.00 88.12 88 ALA A O 1
ATOM 659 N N . TRP A 1 89 ? 10.524 5.396 -7.117 1.00 86.62 89 TRP A N 1
ATOM 660 C CA . TRP A 1 89 ? 10.834 6.665 -7.789 1.00 86.62 89 TRP A CA 1
ATOM 661 C C . TRP A 1 89 ? 10.134 6.737 -9.138 1.00 86.62 89 TRP A C 1
ATOM 663 O O . TRP A 1 89 ? 9.860 5.712 -9.766 1.00 86.62 89 TRP A O 1
ATOM 673 N N . TYR A 1 90 ? 9.828 7.954 -9.588 1.00 87.81 90 TYR A N 1
ATOM 674 C CA . TYR A 1 90 ? 8.922 8.162 -10.722 1.00 87.81 90 TYR A CA 1
ATOM 675 C C . TYR A 1 90 ? 7.600 7.402 -10.535 1.00 87.81 90 TYR A C 1
ATOM 677 O O . TYR A 1 90 ? 7.053 6.859 -11.493 1.00 87.81 90 TYR A O 1
ATOM 685 N N . SER A 1 91 ? 7.141 7.280 -9.288 1.00 90.31 91 SER A N 1
ATOM 686 C CA . SER A 1 91 ? 6.029 6.408 -8.924 1.00 90.31 91 SER A CA 1
ATOM 687 C C . SER A 1 91 ? 4.750 7.188 -8.649 1.00 90.31 91 SER A C 1
ATOM 689 O O . SER A 1 91 ? 4.776 8.404 -8.449 1.00 90.31 91 SER A O 1
ATOM 691 N N . ARG A 1 92 ? 3.619 6.482 -8.633 1.00 93.38 92 ARG A N 1
ATOM 692 C CA . ARG A 1 92 ? 2.318 7.056 -8.277 1.00 93.38 92 ARG A CA 1
ATOM 693 C C . ARG A 1 92 ? 1.588 6.177 -7.272 1.00 93.38 92 ARG A C 1
ATOM 695 O O . ARG A 1 92 ? 1.439 4.982 -7.503 1.00 93.38 92 ARG A O 1
ATOM 702 N N . ILE A 1 93 ? 1.049 6.782 -6.220 1.00 96.38 93 ILE A N 1
ATOM 703 C CA . ILE A 1 93 ? 0.066 6.143 -5.338 1.00 96.38 93 ILE A CA 1
ATOM 704 C C . ILE A 1 93 ? -1.210 6.980 -5.366 1.00 96.38 93 ILE A C 1
ATOM 706 O O . ILE A 1 93 ? -1.160 8.183 -5.101 1.00 96.38 93 ILE A O 1
ATOM 710 N N . SER A 1 94 ? -2.340 6.374 -5.743 1.00 97.94 94 SER A N 1
ATOM 711 C CA . SER A 1 94 ? -3.573 7.131 -5.978 1.00 97.94 94 SER A CA 1
ATOM 712 C C . SER A 1 94 ? -4.865 6.347 -5.742 1.00 97.94 94 SER A C 1
ATOM 714 O O . SER A 1 94 ? -4.873 5.117 -5.800 1.00 97.94 94 SER A O 1
ATOM 716 N N . ARG A 1 95 ? -5.964 7.083 -5.524 1.00 98.38 95 ARG A N 1
ATOM 717 C CA . ARG A 1 95 ? -7.358 6.602 -5.470 1.00 98.38 95 ARG A CA 1
ATOM 718 C C . ARG A 1 95 ? -7.649 5.551 -4.398 1.00 98.38 95 ARG A C 1
ATOM 720 O O . ARG A 1 95 ? -8.410 4.614 -4.628 1.00 98.38 95 ARG A O 1
ATOM 727 N N . LEU A 1 96 ? -7.027 5.681 -3.230 1.00 98.56 96 LEU A N 1
ATOM 728 C CA . LEU A 1 96 ? -7.228 4.760 -2.110 1.00 98.56 96 LEU A CA 1
ATOM 729 C C . LEU A 1 96 ? -7.171 5.477 -0.761 1.00 98.56 96 LEU A C 1
ATOM 731 O O . LEU A 1 96 ? -6.600 6.560 -0.626 1.00 98.56 96 LEU A O 1
ATOM 735 N N . THR A 1 97 ? -7.743 4.835 0.251 1.00 98.75 97 THR A N 1
ATOM 736 C CA . THR A 1 97 ? -7.634 5.241 1.652 1.00 98.75 97 THR A CA 1
ATOM 737 C C . THR A 1 97 ? -6.534 4.447 2.358 1.00 98.75 97 THR A C 1
ATOM 739 O O . THR A 1 97 ? -6.485 3.221 2.257 1.00 98.75 97 THR A O 1
ATOM 742 N N . LEU A 1 98 ? -5.700 5.130 3.143 1.00 98.69 98 LEU A N 1
ATOM 743 C CA . LEU A 1 98 ? -4.910 4.518 4.211 1.00 98.69 98 LEU A CA 1
ATOM 744 C C . LEU A 1 98 ? -5.604 4.799 5.549 1.00 98.69 98 LEU A C 1
ATOM 746 O O . LEU A 1 98 ? -5.761 5.953 5.958 1.00 98.69 98 LEU A O 1
ATOM 750 N N . ASP A 1 99 ? -6.038 3.740 6.222 1.00 98.75 99 ASP A N 1
ATOM 751 C CA . ASP A 1 99 ? -6.681 3.794 7.530 1.00 98.75 99 ASP A CA 1
ATOM 752 C C . ASP A 1 99 ? -5.755 3.204 8.593 1.00 98.75 99 ASP A C 1
ATOM 754 O O . ASP A 1 99 ? -5.558 1.993 8.668 1.00 98.75 99 ASP A O 1
ATOM 758 N N . GLY A 1 100 ? -5.185 4.064 9.432 1.00 98.56 100 GLY A N 1
ATOM 759 C CA . GLY A 1 100 ? -4.274 3.663 10.498 1.00 98.56 100 GLY A CA 1
ATOM 760 C C . GLY A 1 100 ? -4.964 3.039 11.711 1.00 98.56 100 GLY A C 1
ATOM 761 O O . GLY A 1 100 ? -4.269 2.630 12.643 1.00 98.56 100 GLY A O 1
ATOM 762 N N . ALA A 1 101 ? -6.304 2.992 11.733 1.00 98.31 101 ALA A N 1
ATOM 763 C CA . ALA A 1 101 ? -7.122 2.417 12.803 1.00 98.31 101 ALA A CA 1
ATOM 764 C C . ALA A 1 101 ? -6.807 2.951 14.219 1.00 98.31 101 ALA A C 1
ATOM 766 O O . ALA A 1 101 ? -6.985 2.256 15.217 1.00 98.31 101 ALA A O 1
ATOM 767 N N . GLY A 1 102 ? -6.292 4.182 14.322 1.00 98.31 102 GLY A N 1
ATOM 768 C CA . GLY A 1 102 ? -5.833 4.791 15.576 1.00 98.31 102 GLY A CA 1
ATOM 769 C C . GLY A 1 102 ? -4.541 4.183 16.136 1.00 98.31 102 GLY A C 1
ATOM 770 O O . GLY A 1 102 ? -4.142 4.535 17.243 1.00 98.31 102 GLY A O 1
ATOM 771 N N . LYS A 1 103 ? -3.902 3.269 15.395 1.00 98.19 103 LYS A N 1
ATOM 772 C CA . LYS A 1 103 ? -2.711 2.512 15.804 1.00 98.19 103 LYS A CA 1
ATOM 773 C C . LYS A 1 103 ? -1.459 2.935 15.032 1.00 98.19 103 LYS A C 1
ATOM 775 O O . LYS A 1 103 ? -0.381 2.950 15.616 1.00 98.19 103 LYS A O 1
ATOM 780 N N . ALA A 1 104 ? -1.570 3.232 13.737 1.00 98.19 104 ALA A N 1
ATOM 781 C CA . ALA A 1 104 ? -0.410 3.560 12.906 1.00 98.19 104 ALA A CA 1
ATOM 782 C C . ALA A 1 104 ? 0.154 4.954 13.230 1.00 98.19 104 ALA A C 1
ATOM 784 O O . ALA A 1 104 ? -0.593 5.927 13.369 1.00 98.19 104 ALA A O 1
ATOM 785 N N . ALA A 1 105 ? 1.482 5.070 13.273 1.00 97.94 105 ALA A N 1
ATOM 786 C CA . ALA A 1 105 ? 2.143 6.372 13.314 1.00 97.94 105 ALA A CA 1
ATOM 787 C C . ALA A 1 105 ? 2.140 7.030 11.929 1.00 97.94 105 ALA A C 1
ATOM 789 O O . ALA A 1 105 ? 1.876 8.227 11.828 1.00 97.94 105 ALA A O 1
ATOM 790 N N . ALA A 1 106 ? 2.404 6.258 10.869 1.00 97.94 106 ALA A N 1
ATOM 791 C CA . ALA A 1 106 ? 2.524 6.777 9.510 1.00 97.94 106 ALA A CA 1
ATOM 792 C C . ALA A 1 106 ? 1.759 5.933 8.480 1.00 97.94 106 ALA A C 1
ATOM 794 O O . ALA A 1 106 ? 1.830 4.701 8.498 1.00 97.94 106 ALA A O 1
ATOM 795 N N . GLY A 1 107 ? 1.066 6.603 7.558 1.00 97.56 107 GLY A N 1
ATOM 796 C CA . GLY A 1 107 ? 0.414 5.964 6.413 1.00 97.56 107 GLY A CA 1
ATOM 797 C C . GLY A 1 107 ? 1.420 5.601 5.327 1.00 97.56 107 GLY A C 1
ATOM 798 O O . GLY A 1 107 ? 1.652 4.426 5.057 1.00 97.56 107 GLY A O 1
ATOM 799 N N . LEU A 1 108 ? 2.042 6.612 4.726 1.00 96.50 108 LEU A N 1
ATOM 800 C CA . LEU A 1 108 ? 3.041 6.464 3.671 1.00 96.50 108 LEU A CA 1
ATOM 801 C C . LEU A 1 108 ? 4.321 7.197 4.067 1.00 96.50 108 LEU A C 1
ATOM 803 O O . LEU A 1 108 ? 4.270 8.378 4.396 1.00 96.50 108 LEU A O 1
ATOM 807 N N . VAL A 1 109 ? 5.455 6.502 4.013 1.00 94.50 109 VAL A N 1
ATOM 808 C CA . VAL A 1 109 ? 6.783 7.076 4.261 1.00 94.50 109 VAL A CA 1
ATOM 809 C C . VAL A 1 109 ? 7.612 6.965 2.988 1.00 94.50 109 VAL A C 1
ATOM 811 O O . VAL A 1 109 ? 7.861 5.851 2.518 1.00 94.50 109 VAL A O 1
ATOM 814 N N . TYR A 1 110 ? 8.044 8.099 2.437 1.00 91.25 110 TYR A N 1
ATOM 815 C CA . TYR A 1 110 ? 8.935 8.141 1.279 1.00 91.25 110 TYR A CA 1
ATOM 816 C C . TYR A 1 110 ? 10.402 8.083 1.687 1.00 91.25 110 TYR A C 1
ATOM 818 O O . TYR A 1 110 ? 10.984 9.094 2.069 1.00 91.25 110 TYR A O 1
ATOM 826 N N . GLY A 1 111 ? 11.039 6.938 1.464 1.00 73.62 111 GLY A N 1
ATOM 827 C CA . GLY A 1 111 ? 12.471 6.772 1.657 1.00 73.62 111 GL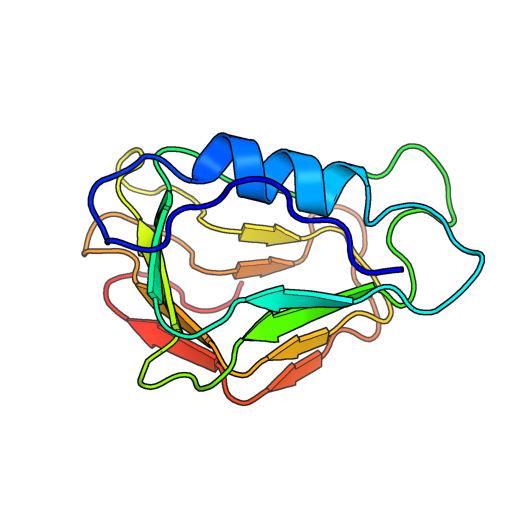Y A CA 1
ATOM 828 C C . GLY A 1 111 ? 12.961 6.985 3.094 1.00 73.62 111 GLY A C 1
ATOM 829 O O . GLY A 1 111 ? 12.352 7.634 3.939 1.00 73.62 111 GLY A O 1
ATOM 830 N N . PRO A 1 112 ? 14.129 6.419 3.391 1.00 66.75 112 PRO A N 1
ATOM 831 C CA . PRO A 1 112 ? 15.179 7.260 3.964 1.00 66.75 112 PRO A CA 1
ATOM 832 C C . PRO A 1 112 ? 16.379 7.409 3.017 1.00 66.75 112 PRO A C 1
ATOM 834 O O . PRO A 1 112 ? 17.245 8.243 3.261 1.00 66.75 112 PRO A O 1
ATOM 837 N N . ALA A 1 113 ? 16.454 6.608 1.946 1.00 66.75 113 ALA A N 1
ATOM 838 C CA . ALA A 1 113 ? 17.614 6.567 1.057 1.00 66.75 113 ALA A CA 1
ATOM 839 C C . ALA A 1 113 ? 17.543 7.605 -0.076 1.00 66.75 113 ALA A C 1
ATOM 841 O O . ALA A 1 113 ? 18.412 8.469 -0.177 1.00 66.75 113 ALA A O 1
ATOM 842 N N . PHE A 1 114 ? 16.540 7.508 -0.956 1.00 65.81 114 PHE A N 1
ATOM 843 C CA . PHE A 1 114 ? 16.367 8.416 -2.093 1.00 65.81 114 PHE A CA 1
ATOM 844 C C . PHE A 1 114 ? 14.970 8.242 -2.709 1.00 65.81 114 PHE A C 1
ATOM 846 O O . PHE A 1 114 ? 14.599 7.135 -3.080 1.00 65.81 114 PHE A O 1
ATOM 853 N N . SER A 1 115 ? 14.215 9.333 -2.842 1.00 68.62 115 SER A N 1
ATOM 854 C CA . SER A 1 115 ? 12.851 9.363 -3.384 1.00 68.62 115 SER A CA 1
ATOM 855 C C . SER A 1 115 ? 12.738 10.585 -4.298 1.00 68.62 115 SER A C 1
ATOM 857 O O . SER A 1 115 ? 12.991 11.707 -3.859 1.00 68.62 115 SER A O 1
ATOM 859 N N . THR A 1 116 ? 12.446 10.388 -5.589 1.00 78.19 116 THR A N 1
ATOM 860 C CA . THR A 1 116 ? 12.299 11.493 -6.551 1.00 78.19 116 THR A CA 1
ATOM 861 C C . THR A 1 116 ? 11.107 11.277 -7.469 1.00 78.19 116 THR A C 1
ATOM 863 O O . THR A 1 116 ? 10.811 10.149 -7.869 1.00 78.19 116 THR A O 1
ATOM 866 N N . TYR A 1 117 ? 10.451 12.385 -7.816 1.00 83.25 117 TYR A N 1
ATOM 867 C CA . TYR A 1 117 ? 9.344 12.438 -8.769 1.00 83.25 117 TYR A CA 1
ATOM 868 C C . TYR A 1 117 ? 8.191 11.481 -8.425 1.00 83.25 117 TYR A C 1
ATOM 870 O O . TYR A 1 117 ? 7.682 10.761 -9.279 1.00 83.25 117 TYR A O 1
ATOM 878 N N . ASN A 1 118 ? 7.801 11.448 -7.153 1.00 88.25 118 ASN A N 1
ATOM 879 C CA . ASN A 1 118 ? 6.688 10.632 -6.695 1.00 88.25 118 ASN A CA 1
ATOM 880 C C . ASN A 1 118 ? 5.406 11.454 -6.607 1.00 88.25 118 ASN A C 1
ATOM 882 O O . ASN A 1 118 ? 5.397 12.568 -6.082 1.00 88.25 118 ASN A O 1
ATOM 886 N N . GLU A 1 119 ? 4.323 10.889 -7.123 1.00 91.88 119 GLU A N 1
ATOM 887 C CA . GLU A 1 119 ? 3.000 11.488 -7.087 1.00 91.88 119 GLU A CA 1
ATOM 888 C C . GLU A 1 119 ? 2.133 10.793 -6.036 1.00 91.88 119 GLU A C 1
ATOM 890 O O . GLU A 1 119 ? 1.948 9.575 -6.056 1.00 91.88 119 GLU A O 1
ATOM 895 N N . THR A 1 120 ? 1.552 11.596 -5.148 1.00 93.56 120 THR A N 1
ATOM 896 C CA . THR A 1 120 ? 0.408 11.194 -4.325 1.00 93.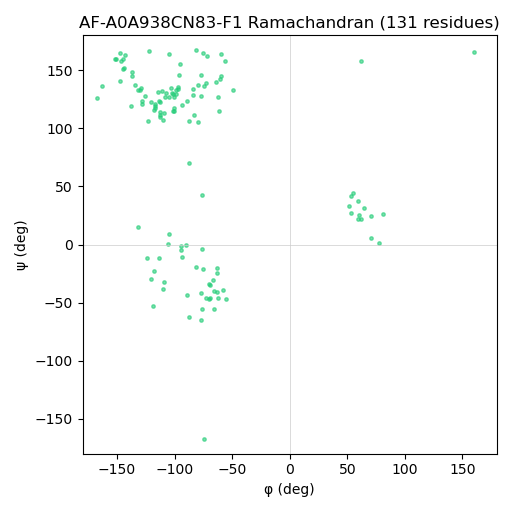56 120 THR A CA 1
ATOM 897 C C . THR A 1 120 ? -0.786 12.034 -4.746 1.00 93.56 120 THR A C 1
ATOM 899 O O . THR A 1 120 ? -0.712 13.263 -4.755 1.00 93.56 120 THR A O 1
ATOM 902 N N . SER A 1 121 ? -1.874 11.390 -5.149 1.00 95.44 121 SER A N 1
ATOM 903 C CA . SER A 1 121 ? -3.068 12.088 -5.631 1.00 95.44 121 SER A CA 1
ATOM 904 C C . SER A 1 121 ? -4.320 11.305 -5.265 1.00 95.44 121 SER A C 1
ATOM 906 O O . SER A 1 121 ? -4.321 10.083 -5.333 1.00 95.44 121 SER A O 1
ATOM 908 N N . ASP A 1 122 ? -5.392 11.991 -4.863 1.00 96.69 122 ASP A N 1
ATOM 909 C CA . ASP A 1 122 ? -6.657 11.344 -4.472 1.00 96.69 122 ASP A CA 1
ATOM 910 C C . ASP A 1 122 ? -6.477 10.250 -3.392 1.00 96.69 122 ASP A C 1
ATOM 912 O O . ASP A 1 122 ? -7.027 9.152 -3.477 1.00 96.69 122 ASP A O 1
ATOM 916 N N . LEU A 1 123 ? -5.627 10.539 -2.397 1.00 97.62 123 LEU A N 1
ATOM 917 C CA . LEU A 1 123 ? -5.408 9.693 -1.224 1.00 97.62 123 LEU A CA 1
ATOM 918 C C . LEU A 1 123 ? -6.126 10.268 -0.015 1.00 97.62 123 LEU A C 1
ATOM 920 O O . LEU A 1 123 ? -6.016 11.463 0.271 1.00 97.62 123 LEU A O 1
ATOM 924 N N . TRP A 1 124 ? -6.820 9.410 0.724 1.00 98.12 124 TRP A N 1
ATOM 925 C CA . TRP A 1 124 ? -7.404 9.773 2.010 1.00 98.12 124 TRP A CA 1
ATOM 926 C C . TRP A 1 124 ? -6.609 9.105 3.129 1.00 98.12 124 TRP A C 1
ATOM 928 O O . TRP A 1 124 ? -6.362 7.902 3.100 1.00 98.12 124 TRP A O 1
ATOM 938 N N . PHE A 1 125 ? -6.221 9.884 4.134 1.00 98.25 125 PHE A N 1
ATOM 939 C CA . PHE A 1 125 ? -5.533 9.383 5.322 1.00 98.25 125 PHE A CA 1
ATOM 940 C C . PHE A 1 125 ? -6.435 9.585 6.533 1.00 98.25 125 PHE A C 1
ATOM 942 O O . PHE A 1 125 ? -6.960 10.681 6.743 1.00 98.25 125 PHE A O 1
ATOM 949 N N . ARG A 1 126 ? -6.612 8.545 7.349 1.00 98.12 126 ARG A N 1
ATOM 950 C CA . ARG A 1 126 ? -7.360 8.640 8.610 1.00 98.12 126 ARG A CA 1
ATOM 951 C C . ARG A 1 126 ? -6.788 7.719 9.679 1.00 98.12 126 ARG A C 1
ATOM 953 O O . ARG A 1 126 ? -6.124 6.739 9.369 1.00 98.12 126 ARG A O 1
ATOM 960 N N . GLY A 1 127 ? -7.060 8.031 10.944 1.00 97.69 127 GLY A N 1
ATOM 961 C CA . GLY A 1 127 ? -6.700 7.153 12.061 1.00 97.69 127 GLY A CA 1
ATOM 962 C C . GLY A 1 127 ? -5.193 6.958 12.257 1.00 97.69 12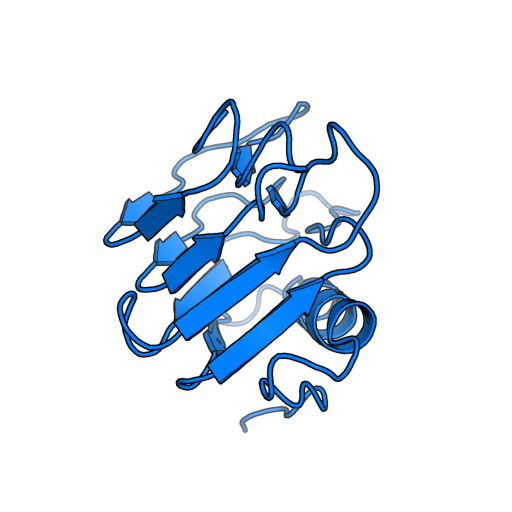7 GLY A C 1
ATOM 963 O O . GLY A 1 127 ? -4.784 5.885 12.681 1.00 97.69 127 GLY A O 1
ATOM 964 N N . MET A 1 128 ? -4.368 7.955 11.939 1.00 97.88 128 MET A N 1
ATOM 965 C CA . MET A 1 128 ? -2.910 7.903 12.100 1.00 97.88 128 MET A CA 1
ATOM 966 C C . MET A 1 128 ? -2.354 9.258 12.534 1.00 97.88 128 MET A C 1
ATOM 968 O O . MET A 1 128 ? -3.035 10.275 12.390 1.00 97.88 128 MET A O 1
ATOM 972 N N . GLN A 1 129 ? -1.123 9.272 13.047 1.00 94.94 129 GLN A N 1
ATOM 973 C CA . GLN A 1 129 ? -0.460 10.509 13.478 1.00 94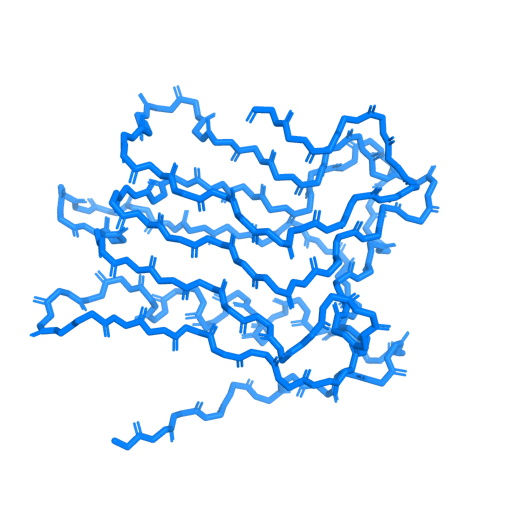.94 129 GLN A CA 1
ATOM 974 C C . GLN A 1 129 ? -0.031 11.356 12.273 1.00 94.94 129 GLN A C 1
ATOM 976 O O . GLN A 1 129 ? -0.302 12.553 12.235 1.00 94.94 129 GLN A O 1
ATOM 981 N N . ASN A 1 130 ? 0.590 10.723 11.273 1.00 97.12 130 ASN A N 1
ATOM 982 C CA . ASN A 1 130 ? 1.069 11.365 10.052 1.00 97.12 130 ASN A CA 1
ATOM 983 C C . ASN A 1 130 ? 0.548 10.613 8.821 1.00 97.12 130 ASN A C 1
ATOM 985 O O . ASN A 1 130 ? 0.781 9.417 8.669 1.00 97.12 130 ASN A O 1
ATOM 989 N N . GLY A 1 131 ? -0.155 11.308 7.925 1.00 94.44 131 GLY A N 1
ATOM 990 C CA . GLY A 1 131 ? -0.633 10.714 6.671 1.00 94.44 131 GLY A CA 1
ATOM 991 C C . GLY A 1 131 ? 0.513 10.335 5.737 1.00 94.44 131 GLY A C 1
ATOM 992 O O . GLY A 1 131 ? 0.672 9.181 5.342 1.00 94.44 131 GLY A O 1
ATOM 993 N N . LEU A 1 132 ? 1.336 11.334 5.440 1.00 93.19 132 LEU A N 1
ATOM 994 C CA . LEU A 1 132 ? 2.463 11.268 4.525 1.00 93.19 132 LEU A CA 1
ATOM 995 C C . LEU A 1 132 ? 3.699 11.836 5.223 1.00 93.19 132 LEU A C 1
ATOM 997 O O . LEU A 1 132 ? 3.605 12.908 5.827 1.00 93.19 132 LEU A O 1
ATOM 1001 N N . VAL A 1 133 ? 4.821 11.123 5.132 1.00 89.44 133 VAL A N 1
ATOM 1002 C CA . VAL A 1 133 ? 6.122 11.496 5.707 1.00 89.44 133 VAL A CA 1
ATOM 1003 C C . VAL A 1 133 ? 7.199 11.452 4.634 1.00 89.44 133 VAL A C 1
ATOM 1005 O O . VAL A 1 133 ? 7.228 10.459 3.868 1.00 89.44 133 VAL A O 1
#

Solvent-accessible surface area (backbone atoms only — not comparable to full-atom values): 6878 Å² total; per-residue (Å²): 135,88,84,82,62,76,58,76,32,78,58,71,58,76,22,36,67,23,53,31,52,50,36,65,64,49,32,71,84,84,60,80,46,70,51,74,41,66,68,26,30,31,21,24,57,52,65,35,49,51,73,70,90,55,96,64,34,21,51,46,27,31,42,37,32,66,34,40,92,49,10,34,42,35,47,65,36,59,74,67,29,50,48,33,44,37,51,42,23,50,20,38,43,30,24,23,20,38,31,18,70,72,34,21,34,29,38,37,34,60,39,93,84,62,63,49,73,64,44,78,45,66,63,43,66,43,43,48,78,33,52,71,86